Protein AF-A0A453DZQ3-F1 (afdb_monomer_lite)

pLDDT: mean 75.47, std 20.3, range [40.22, 96.12]

Structure (mmCIF, N/CA/C/O backbone):
data_AF-A0A453DZQ3-F1
#
_entry.id   AF-A0A453DZQ3-F1
#
loop_
_atom_site.group_PDB
_atom_site.id
_atom_site.type_symbol
_atom_site.label_atom_id
_atom_site.label_alt_id
_atom_site.label_comp_id
_atom_site.label_asym_id
_atom_site.label_entity_id
_atom_site.label_seq_id
_atom_site.pdbx_PDB_ins_code
_atom_site.Cartn_x
_atom_site.Cartn_y
_atom_site.Cartn_z
_atom_site.occupancy
_atom_site.B_iso_or_equiv
_atom_site.auth_seq_id
_atom_site.auth_comp_id
_atom_site.auth_asym_id
_atom_site.auth_atom_id
_atom_site.pdbx_PDB_model_num
ATOM 1 N N . THR A 1 1 ? -13.827 14.525 26.968 1.00 48.59 1 THR A N 1
ATOM 2 C CA . THR A 1 1 ? -12.854 14.523 25.855 1.00 48.59 1 THR A CA 1
ATOM 3 C C . THR A 1 1 ? -13.469 13.761 24.699 1.00 48.59 1 THR A C 1
ATOM 5 O O . THR A 1 1 ? -13.867 12.620 24.885 1.00 48.59 1 THR A O 1
ATOM 8 N N . VAL A 1 2 ? -13.654 14.391 23.537 1.00 53.94 2 VAL A N 1
ATOM 9 C CA . V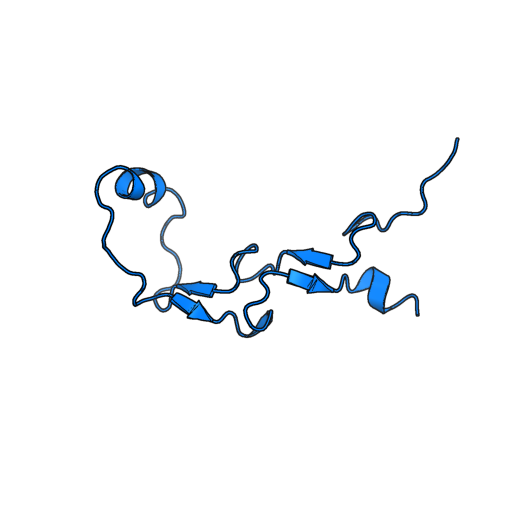AL A 1 2 ? -14.173 13.689 22.352 1.00 53.94 2 VAL A CA 1
ATOM 10 C C . VAL A 1 2 ? -13.012 12.905 21.750 1.00 53.94 2 VAL A C 1
ATOM 12 O O . VAL A 1 2 ? -12.150 13.472 21.084 1.00 53.94 2 VAL A O 1
ATOM 15 N N . SER A 1 3 ? -12.939 11.609 22.043 1.00 64.88 3 SER A N 1
ATOM 16 C CA . SER A 1 3 ? -12.022 10.716 21.344 1.00 64.88 3 SER A CA 1
ATOM 17 C C . SER A 1 3 ? -12.580 10.477 19.946 1.00 64.88 3 SER A C 1
ATOM 19 O O . SER A 1 3 ? -13.560 9.754 19.779 1.00 64.88 3 SER A O 1
ATOM 21 N N . LEU A 1 4 ? -11.968 11.098 18.938 1.00 70.75 4 LEU A N 1
ATOM 22 C CA . LEU A 1 4 ? -12.174 10.709 17.547 1.00 70.75 4 LEU A CA 1
ATOM 23 C C . LEU A 1 4 ? -11.734 9.243 17.449 1.00 70.75 4 LEU A C 1
ATOM 25 O O . LEU A 1 4 ? -10.550 8.943 17.600 1.00 70.75 4 LEU A O 1
ATOM 29 N N . ASN A 1 5 ? -12.688 8.319 17.306 1.00 81.06 5 ASN A N 1
ATOM 30 C CA . ASN A 1 5 ? -12.404 6.892 17.173 1.00 81.06 5 ASN A CA 1
ATOM 31 C C . ASN A 1 5 ? -11.769 6.636 15.797 1.00 81.06 5 ASN A C 1
ATOM 33 O O . ASN A 1 5 ? -12.435 6.242 14.842 1.00 81.06 5 ASN A O 1
ATOM 37 N N . MET A 1 6 ? -10.486 6.965 15.688 1.00 87.12 6 MET A N 1
ATOM 38 C CA . MET A 1 6 ? -9.684 6.843 14.482 1.00 87.12 6 MET A CA 1
ATOM 39 C C . MET A 1 6 ? -8.724 5.668 14.616 1.00 87.12 6 MET A C 1
ATOM 41 O O . MET A 1 6 ? -8.233 5.349 15.703 1.00 87.12 6 MET A O 1
ATOM 45 N N . CYS A 1 7 ? -8.427 5.020 13.493 1.00 91.12 7 CYS A N 1
ATOM 46 C CA . CYS A 1 7 ? -7.445 3.949 13.482 1.00 91.12 7 CYS A CA 1
ATOM 47 C C . CYS A 1 7 ? -6.057 4.531 13.760 1.00 91.12 7 CYS A C 1
ATOM 49 O O . CYS A 1 7 ? -5.620 5.465 13.094 1.00 91.12 7 CYS A O 1
ATOM 51 N N . LYS A 1 8 ? -5.315 3.940 14.700 1.00 90.62 8 LYS A N 1
ATOM 52 C CA . LYS A 1 8 ? -3.967 4.414 15.054 1.00 90.62 8 LYS A CA 1
ATOM 53 C C . LYS A 1 8 ? -2.960 4.292 13.906 1.00 90.62 8 LYS A C 1
ATOM 55 O O . LYS A 1 8 ? -1.951 4.985 13.920 1.00 90.62 8 LYS A O 1
ATOM 60 N N . ARG A 1 9 ? -3.219 3.423 12.919 1.00 91.19 9 ARG A N 1
ATOM 61 C CA . ARG A 1 9 ? -2.342 3.235 11.751 1.00 91.19 9 ARG A CA 1
ATOM 62 C C . ARG A 1 9 ? -2.632 4.169 10.585 1.00 91.19 9 ARG A C 1
ATOM 64 O O . ARG A 1 9 ? -1.697 4.582 9.913 1.00 91.19 9 ARG A O 1
ATOM 71 N N . CYS A 1 10 ? -3.901 4.441 10.290 1.00 93.75 10 CYS A N 1
ATOM 72 C CA . CYS A 1 10 ? -4.291 5.189 9.087 1.00 93.75 10 CYS A CA 1
ATOM 73 C C . CYS A 1 10 ? -5.150 6.424 9.372 1.00 93.75 10 CYS A C 1
ATOM 75 O O . CYS A 1 10 ? -5.679 7.015 8.433 1.00 93.75 10 CYS A O 1
ATOM 77 N N . GLY A 1 11 ? -5.362 6.762 10.644 1.00 90.75 11 GLY A N 1
ATOM 78 C CA . GLY A 1 11 ? -6.339 7.763 11.046 1.00 90.75 11 GLY A CA 1
ATOM 79 C C . GLY A 1 11 ? -7.735 7.399 10.542 1.00 90.75 11 GLY A C 1
ATOM 80 O O . GLY A 1 11 ? -8.210 6.269 10.692 1.00 90.75 11 GLY A O 1
ATOM 81 N N . ASP A 1 12 ? -8.365 8.363 9.896 1.00 90.50 12 ASP A N 1
ATOM 82 C CA . ASP A 1 12 ? -9.659 8.291 9.224 1.00 90.50 12 ASP A CA 1
ATOM 83 C C . ASP A 1 12 ? -9.576 7.910 7.735 1.00 90.50 12 ASP A C 1
ATOM 85 O O . ASP A 1 12 ? -10.580 7.502 7.154 1.00 90.50 12 ASP A O 1
ATOM 89 N N . LEU A 1 13 ? -8.386 7.946 7.123 1.00 91.00 13 LEU A N 1
ATOM 90 C CA . LEU A 1 13 ? -8.202 7.728 5.679 1.00 91.00 13 LEU A CA 1
ATOM 91 C C . LEU A 1 13 ? -8.509 6.298 5.218 1.00 91.00 13 LEU A C 1
ATOM 93 O O . LEU A 1 13 ? -8.750 6.068 4.033 1.00 91.00 13 LEU A O 1
ATOM 97 N N . ARG A 1 14 ? -8.439 5.315 6.129 1.00 92.19 14 ARG A N 1
ATOM 98 C CA . ARG A 1 14 ? -8.619 3.866 5.861 1.00 92.19 14 ARG A CA 1
ATOM 99 C C . ARG A 1 14 ? -7.685 3.282 4.792 1.00 92.19 14 ARG A C 1
ATOM 101 O O . ARG A 1 14 ? -7.833 2.124 4.402 1.00 92.19 14 ARG A O 1
ATOM 108 N N . MET A 1 15 ? -6.688 4.048 4.367 1.00 95.00 15 MET A N 1
ATOM 109 C CA . MET A 1 15 ? -5.670 3.688 3.389 1.00 95.00 15 MET A CA 1
ATOM 110 C C . MET A 1 15 ? -4.295 4.021 3.967 1.00 95.00 15 MET A C 1
ATOM 112 O O . MET A 1 15 ? -4.145 4.983 4.715 1.00 95.00 15 MET A O 1
ATOM 116 N N . VAL A 1 16 ? -3.286 3.241 3.601 1.00 95.50 16 VAL A N 1
ATOM 117 C CA . VAL A 1 16 ? -1.885 3.460 3.973 1.00 95.50 16 VAL A CA 1
ATOM 118 C C . VAL A 1 16 ? -1.017 3.485 2.721 1.00 95.50 16 VAL A C 1
ATOM 120 O O . VAL A 1 16 ? -1.338 2.841 1.717 1.00 95.50 16 VAL A O 1
ATOM 123 N N . ALA A 1 17 ? 0.094 4.220 2.766 1.00 95.75 17 ALA A N 1
ATOM 124 C CA . ALA A 1 17 ? 1.069 4.201 1.683 1.00 95.75 17 ALA A CA 1
ATOM 125 C C . ALA A 1 17 ? 1.610 2.777 1.486 1.00 95.75 17 ALA A C 1
ATOM 127 O O . ALA A 1 17 ? 1.886 2.048 2.442 1.00 95.75 17 ALA A O 1
ATOM 128 N N . CYS A 1 18 ? 1.763 2.360 0.232 1.00 95.56 18 CYS A N 1
ATOM 129 C CA . CYS A 1 18 ? 2.374 1.080 -0.083 1.00 95.56 18 CYS A CA 1
ATOM 130 C C . CYS A 1 18 ? 3.830 1.105 0.376 1.00 95.56 18 CYS A C 1
ATOM 132 O O . CYS A 1 18 ? 4.625 1.895 -0.127 1.00 95.56 18 CYS A O 1
ATOM 134 N N . SER A 1 19 ? 4.198 0.207 1.287 1.00 92.81 19 SER A N 1
ATOM 135 C CA . SER A 1 19 ? 5.553 0.177 1.843 1.00 92.81 19 SER A CA 1
ATOM 136 C C . SER A 1 19 ? 6.646 -0.154 0.822 1.00 92.81 19 SER A C 1
ATOM 138 O O . SER A 1 19 ? 7.804 0.167 1.054 1.00 92.81 19 SER A O 1
ATOM 140 N N . GLN A 1 20 ? 6.294 -0.768 -0.313 1.00 91.12 20 GLN A N 1
ATOM 141 C CA . GLN A 1 20 ? 7.262 -1.147 -1.345 1.00 91.12 20 GLN A CA 1
ATOM 142 C C . GLN A 1 20 ? 7.617 0.023 -2.269 1.00 91.12 20 GLN A C 1
ATOM 144 O O . GLN A 1 20 ? 8.789 0.267 -2.522 1.00 91.12 20 GLN A O 1
ATOM 149 N N . CYS A 1 21 ? 6.615 0.747 -2.772 1.00 93.81 21 CYS A N 1
ATOM 150 C CA . CYS A 1 21 ? 6.826 1.891 -3.666 1.00 93.81 21 CYS A CA 1
ATOM 151 C C . CYS A 1 21 ? 6.735 3.242 -2.948 1.00 93.81 21 CYS A C 1
ATOM 153 O O . CYS A 1 21 ? 6.664 4.270 -3.608 1.00 93.81 21 CYS A O 1
ATOM 155 N N . LYS A 1 22 ? 6.632 3.244 -1.614 1.00 92.69 22 LYS A N 1
ATOM 156 C CA . LYS A 1 22 ? 6.547 4.439 -0.760 1.00 92.69 22 LYS A CA 1
ATOM 157 C C . LYS A 1 22 ? 5.518 5.484 -1.226 1.00 92.69 22 LYS A C 1
ATOM 159 O O . LYS A 1 22 ? 5.761 6.676 -1.128 1.00 92.69 22 LYS A O 1
ATOM 164 N N . GLY A 1 23 ? 4.372 5.048 -1.750 1.00 93.25 23 GLY A N 1
ATOM 165 C CA . GLY A 1 23 ? 3.340 5.967 -2.257 1.00 93.25 23 GLY A CA 1
ATOM 166 C C . GLY A 1 23 ? 3.363 6.243 -3.763 1.00 93.25 23 GLY A C 1
ATOM 167 O O . GLY A 1 23 ? 2.346 6.680 -4.286 1.00 93.25 23 GLY A O 1
ATOM 168 N N . VAL A 1 24 ? 4.447 5.924 -4.479 1.00 94.12 24 VAL A N 1
ATOM 169 C CA . VAL A 1 24 ? 4.625 6.320 -5.894 1.00 94.12 24 VAL A CA 1
ATOM 170 C C . VAL A 1 24 ? 3.757 5.506 -6.863 1.00 94.12 24 VAL A C 1
ATOM 172 O O . VAL A 1 24 ? 3.247 6.028 -7.844 1.00 94.12 24 VAL A O 1
ATOM 175 N N . GLY A 1 25 ? 3.569 4.210 -6.602 1.00 92.19 25 GLY A N 1
ATOM 176 C CA . GLY A 1 25 ? 2.875 3.293 -7.517 1.00 92.19 25 GLY A CA 1
ATOM 177 C C . GLY A 1 25 ? 3.800 2.594 -8.521 1.00 92.19 25 GLY A C 1
ATOM 178 O O . GLY A 1 25 ? 3.383 1.661 -9.199 1.00 92.19 25 GLY A O 1
ATOM 179 N N . SER A 1 26 ? 5.082 2.934 -8.551 1.00 90.12 26 SER A N 1
ATOM 180 C CA . SER A 1 26 ? 6.100 2.255 -9.354 1.00 90.12 26 SER A CA 1
ATOM 181 C C . SER A 1 26 ? 7.364 1.995 -8.535 1.00 90.12 26 SER A C 1
ATOM 183 O O . SER A 1 26 ? 7.549 2.545 -7.449 1.00 90.12 26 SER A O 1
ATOM 185 N N . VAL A 1 27 ? 8.204 1.085 -9.014 1.00 88.75 27 VAL A N 1
ATOM 186 C CA . VAL A 1 27 ? 9.509 0.749 -8.436 1.00 88.75 27 VAL A CA 1
ATOM 187 C C . VAL A 1 27 ? 10.555 0.789 -9.542 1.00 88.75 27 VAL A C 1
ATOM 189 O O . VAL A 1 27 ? 10.267 0.397 -10.671 1.00 88.75 27 VAL A O 1
ATOM 192 N N . ARG A 1 28 ? 11.772 1.246 -9.238 1.00 82.31 28 ARG A N 1
ATOM 193 C CA . ARG A 1 28 ? 12.874 1.199 -10.206 1.00 82.31 28 ARG A CA 1
ATOM 194 C C . ARG A 1 28 ? 13.260 -0.261 -10.478 1.00 82.31 28 ARG A C 1
ATOM 196 O O . ARG A 1 28 ? 13.431 -1.058 -9.555 1.00 82.31 28 ARG A O 1
ATOM 203 N N . LYS A 1 29 ? 13.338 -0.626 -11.754 1.00 69.19 29 LYS A N 1
ATOM 204 C CA . LYS A 1 29 ? 13.624 -1.959 -12.278 1.00 69.19 29 LYS A CA 1
ATOM 205 C C . LYS A 1 29 ? 15.137 -2.110 -12.403 1.00 69.19 29 LYS A C 1
ATOM 207 O O . LYS A 1 29 ? 15.700 -1.933 -13.471 1.00 69.19 29 LYS A O 1
ATOM 212 N N . GLY A 1 30 ? 15.789 -2.440 -11.293 1.00 60.16 30 GLY A N 1
ATOM 213 C CA . GLY A 1 30 ? 17.216 -2.747 -11.281 1.00 60.16 30 GLY A CA 1
ATOM 214 C C . GLY A 1 30 ? 17.863 -2.448 -9.936 1.00 60.16 30 GLY A C 1
ATOM 215 O O . GLY A 1 30 ? 17.852 -1.310 -9.489 1.00 60.16 30 GLY A O 1
ATOM 216 N N . GLY A 1 31 ? 18.450 -3.480 -9.328 1.00 49.66 31 GLY A N 1
ATOM 217 C CA . GLY A 1 31 ? 19.511 -3.331 -8.334 1.00 49.66 31 GLY A CA 1
ATOM 218 C C . GLY A 1 31 ? 19.067 -3.076 -6.898 1.00 49.66 31 GLY A C 1
ATOM 219 O O . GLY A 1 31 ? 18.660 -1.990 -6.508 1.00 49.66 31 GLY A O 1
ATOM 220 N N . THR A 1 32 ? 19.240 -4.106 -6.083 1.00 54.84 32 THR A N 1
ATOM 221 C CA . THR A 1 32 ? 19.450 -4.037 -4.637 1.00 54.84 32 THR A CA 1
ATOM 222 C C . THR A 1 32 ? 20.396 -2.896 -4.225 1.00 54.84 32 THR A C 1
ATOM 224 O O . THR A 1 32 ? 21.491 -2.798 -4.762 1.00 54.84 32 THR A O 1
ATOM 227 N N . PHE A 1 33 ? 19.989 -2.110 -3.221 1.00 50.75 33 PHE A N 1
ATOM 228 C CA . PHE A 1 33 ? 20.821 -1.210 -2.406 1.00 50.75 33 PHE A CA 1
ATOM 229 C C . PHE A 1 33 ? 21.788 -0.268 -3.145 1.00 50.75 33 PHE A C 1
ATOM 231 O O . PHE A 1 33 ? 22.989 -0.505 -3.175 1.00 50.75 33 PHE A O 1
ATOM 238 N N . THR A 1 34 ? 21.312 0.909 -3.550 1.00 49.38 34 THR A N 1
ATOM 239 C CA . THR A 1 34 ? 22.180 2.094 -3.629 1.00 49.38 34 THR A CA 1
ATOM 240 C C . THR A 1 34 ? 21.445 3.314 -3.091 1.00 49.38 3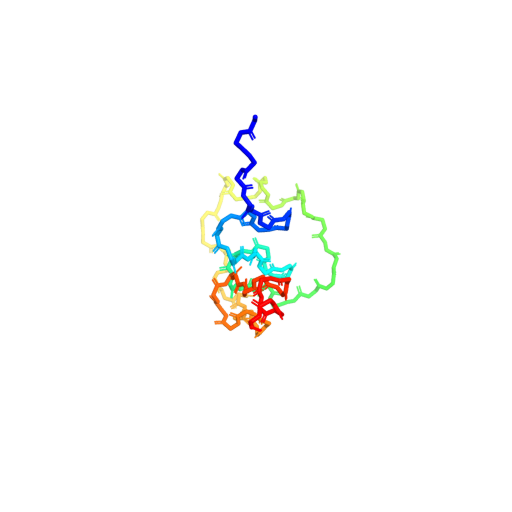4 THR A C 1
ATOM 242 O O . THR A 1 34 ? 20.538 3.838 -3.725 1.00 49.38 34 THR A O 1
ATOM 245 N N . PHE A 1 35 ? 21.831 3.701 -1.872 1.00 45.88 35 PHE A N 1
ATOM 246 C CA . PHE A 1 35 ? 21.917 5.078 -1.382 1.00 45.88 35 PHE A CA 1
ATOM 247 C C . PHE A 1 35 ? 20.804 6.040 -1.821 1.00 45.88 35 PHE A C 1
ATOM 249 O O . PHE A 1 35 ? 20.953 6.794 -2.779 1.00 45.88 35 PHE A O 1
ATOM 256 N N . GLY A 1 36 ? 19.733 6.100 -1.025 1.00 46.56 36 GLY A N 1
ATOM 257 C CA . GLY A 1 36 ? 18.713 7.152 -1.085 1.00 46.56 36 GLY A CA 1
ATOM 258 C C . GLY A 1 36 ? 19.213 8.537 -0.652 1.00 46.56 36 GLY A C 1
ATOM 259 O O . GLY A 1 36 ? 18.550 9.168 0.156 1.00 46.56 36 GLY A O 1
ATOM 260 N N . MET A 1 37 ? 20.385 8.967 -1.128 1.00 45.97 37 MET A N 1
ATOM 261 C CA . MET A 1 37 ? 20.945 10.304 -0.878 1.00 45.97 37 MET A CA 1
ATOM 262 C C . MET A 1 37 ? 21.750 10.898 -2.047 1.00 45.97 37 MET A C 1
ATOM 264 O O . MET A 1 37 ? 22.125 12.060 -1.967 1.00 45.97 37 MET A O 1
ATOM 268 N N . LEU A 1 38 ? 22.030 10.157 -3.131 1.00 45.22 38 LEU A N 1
ATOM 269 C CA . LEU A 1 38 ? 22.749 10.725 -4.288 1.00 45.22 38 LEU A CA 1
ATOM 270 C C . LEU A 1 38 ? 21.834 11.164 -5.441 1.00 45.22 38 LEU A C 1
ATOM 272 O O . LEU A 1 38 ? 22.279 11.925 -6.295 1.00 45.22 38 LEU A O 1
ATOM 276 N N . GLU A 1 39 ? 20.569 10.731 -5.473 1.00 46.44 39 GLU A N 1
ATOM 277 C CA . GLU A 1 39 ? 19.649 11.125 -6.552 1.00 46.44 39 GLU A CA 1
ATOM 278 C C . GLU A 1 39 ? 19.096 12.544 -6.410 1.00 46.44 39 GLU A C 1
ATOM 280 O O . GLU A 1 39 ? 18.979 13.219 -7.428 1.00 46.44 39 GLU A O 1
ATOM 285 N N . ASP A 1 40 ? 18.870 13.046 -5.190 1.00 49.09 40 ASP A N 1
ATOM 286 C CA . ASP A 1 40 ? 18.368 14.418 -4.998 1.00 49.09 40 ASP A CA 1
ATOM 287 C C . ASP A 1 40 ? 19.354 15.485 -5.522 1.00 49.09 40 ASP A C 1
ATOM 289 O O . ASP A 1 40 ? 18.962 16.599 -5.859 1.00 49.09 40 ASP A O 1
ATOM 293 N N . ILE A 1 41 ? 20.649 15.152 -5.627 1.00 48.72 41 ILE A N 1
ATOM 294 C CA . ILE A 1 41 ? 21.688 16.070 -6.120 1.00 48.72 41 ILE A CA 1
ATOM 295 C C . ILE A 1 41 ? 21.765 16.047 -7.659 1.00 48.72 41 ILE A C 1
ATOM 297 O O . ILE A 1 41 ? 22.087 17.060 -8.277 1.00 48.72 41 ILE A O 1
ATOM 301 N N . TYR A 1 42 ? 21.438 14.916 -8.296 1.00 46.72 42 TYR A N 1
ATOM 302 C CA . TYR A 1 42 ? 21.453 14.791 -9.760 1.00 46.72 42 TYR A CA 1
ATOM 303 C C . TYR A 1 42 ? 20.156 15.300 -10.407 1.00 46.72 42 TYR A C 1
ATOM 305 O O . TYR A 1 42 ? 20.190 15.857 -11.505 1.00 46.72 42 TYR A O 1
ATOM 313 N N . GLU A 1 43 ? 19.024 15.195 -9.704 1.00 45.94 43 GLU A N 1
ATOM 314 C CA . GLU A 1 43 ? 17.710 15.656 -10.178 1.00 45.94 43 GLU A CA 1
ATOM 315 C C . GLU A 1 43 ? 17.630 17.189 -10.362 1.00 45.94 43 GLU A C 1
ATOM 317 O O . GLU A 1 43 ? 16.747 17.687 -11.055 1.00 45.94 43 GLU A O 1
ATOM 322 N N . SER A 1 44 ? 18.609 17.941 -9.842 1.00 48.53 44 SER A N 1
ATOM 323 C CA . SER A 1 44 ? 18.730 19.393 -10.045 1.00 48.53 44 SER A CA 1
ATOM 324 C C . SER A 1 44 ? 19.451 19.795 -11.351 1.00 48.53 44 SER A C 1
ATOM 326 O O . SER A 1 44 ? 19.411 20.964 -11.728 1.00 48.53 44 SER A O 1
ATOM 328 N N . LEU A 1 45 ? 20.109 18.863 -12.066 1.00 46.34 45 LEU A N 1
ATOM 329 C CA . LEU A 1 45 ? 20.947 19.185 -13.242 1.00 46.34 45 LEU A CA 1
ATOM 330 C C . LEU A 1 45 ? 20.567 18.505 -14.565 1.00 46.34 45 LEU A C 1
ATOM 332 O O . LEU A 1 45 ? 21.195 18.793 -15.583 1.00 46.34 45 LEU A O 1
ATOM 336 N N . GLY A 1 46 ? 19.566 17.631 -14.606 1.00 40.22 46 GLY A N 1
ATOM 337 C CA . GLY A 1 46 ? 19.310 16.878 -15.833 1.00 40.22 46 GLY A CA 1
ATOM 338 C C . GLY A 1 46 ? 17.957 16.207 -15.857 1.00 40.22 46 GLY A C 1
ATOM 339 O O . GLY A 1 46 ? 17.858 14.987 -15.726 1.00 40.22 46 GLY A O 1
ATOM 340 N N . ALA A 1 47 ? 16.916 17.008 -16.087 1.00 49.41 47 ALA A N 1
ATOM 341 C CA . ALA A 1 47 ? 15.731 16.513 -16.771 1.00 49.41 47 ALA A CA 1
ATOM 342 C C . ALA A 1 47 ? 16.180 15.639 -17.963 1.00 49.41 47 ALA A C 1
ATOM 344 O O . ALA A 1 47 ? 17.122 16.008 -18.654 1.00 49.41 47 ALA A O 1
ATOM 345 N N . GLU A 1 48 ? 15.511 14.503 -18.186 1.00 44.88 48 GLU A N 1
ATOM 346 C CA . GLU A 1 48 ? 15.688 13.587 -19.336 1.00 44.88 48 GLU A CA 1
ATOM 347 C C . GLU A 1 48 ? 16.523 12.305 -19.156 1.00 44.88 48 GLU A C 1
ATOM 349 O O . GLU A 1 48 ? 16.900 11.682 -20.148 1.00 44.88 48 GLU A O 1
ATOM 354 N N . THR A 1 49 ? 16.709 11.772 -17.942 1.00 46.06 49 THR A N 1
ATOM 355 C CA . THR A 1 49 ? 17.130 10.360 -17.823 1.00 46.06 49 THR A CA 1
ATOM 356 C C . THR A 1 4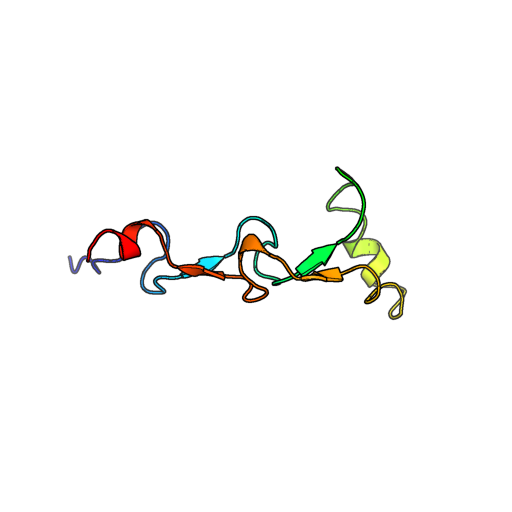9 ? 16.173 9.512 -16.971 1.00 46.06 49 THR A C 1
ATOM 358 O O . THR A 1 49 ? 16.080 9.662 -15.760 1.00 46.06 49 THR A O 1
ATOM 361 N N . LYS A 1 50 ? 15.531 8.532 -17.636 1.00 50.62 50 LYS A N 1
ATOM 362 C CA . LYS A 1 50 ? 15.005 7.259 -17.077 1.00 50.62 50 LYS A CA 1
ATOM 363 C C . LYS A 1 50 ? 13.552 7.194 -16.572 1.00 50.62 50 LYS A C 1
ATOM 365 O O . LYS A 1 50 ? 13.270 6.531 -15.578 1.00 50.62 50 LYS A O 1
ATOM 370 N N . ALA A 1 51 ? 12.582 7.666 -17.358 1.00 51.75 51 ALA A N 1
ATOM 371 C CA . ALA A 1 51 ? 11.236 7.063 -17.298 1.00 51.75 51 ALA A CA 1
ATOM 372 C C . ALA A 1 51 ? 11.245 5.562 -17.698 1.00 51.75 51 ALA A C 1
ATOM 374 O O . ALA A 1 51 ? 10.323 4.820 -17.368 1.00 51.75 51 ALA A O 1
ATOM 375 N N . ALA A 1 52 ? 12.304 5.106 -18.382 1.00 56.12 52 ALA A N 1
ATOM 376 C CA . ALA A 1 52 ? 12.450 3.753 -18.923 1.00 56.12 52 ALA A CA 1
ATOM 377 C C . ALA A 1 52 ? 12.626 2.642 -17.869 1.00 56.12 52 ALA A C 1
ATOM 379 O O . ALA A 1 52 ? 12.346 1.482 -18.166 1.00 56.12 52 ALA A O 1
ATOM 380 N N . ASP A 1 53 ? 13.020 2.977 -16.636 1.00 71.25 53 ASP A N 1
ATOM 381 C CA . ASP A 1 53 ? 13.323 1.974 -15.608 1.00 71.25 53 ASP A CA 1
ATOM 382 C C . ASP A 1 53 ? 12.236 1.855 -14.531 1.00 71.25 53 ASP A C 1
ATOM 384 O O . ASP A 1 53 ? 12.431 1.155 -13.544 1.00 71.25 53 ASP A O 1
ATOM 388 N N . LEU A 1 54 ? 11.076 2.503 -14.662 1.00 80.19 54 LEU A N 1
ATOM 389 C CA . LEU A 1 54 ? 10.003 2.383 -13.668 1.00 80.19 54 LEU A CA 1
ATOM 390 C C . LEU A 1 54 ? 9.059 1.225 -14.012 1.00 80.19 54 LEU A C 1
ATOM 392 O O . LEU A 1 54 ? 8.287 1.278 -14.965 1.00 80.19 54 LEU A O 1
ATOM 396 N N . ALA A 1 55 ? 9.081 0.174 -13.195 1.00 88.94 55 ALA A N 1
ATOM 397 C CA . ALA A 1 55 ? 8.123 -0.922 -13.265 1.00 88.94 55 ALA A CA 1
ATOM 398 C C . ALA A 1 55 ? 6.897 -0.640 -12.377 1.00 88.94 55 ALA A C 1
ATOM 400 O O . ALA A 1 55 ? 7.046 -0.102 -11.275 1.00 88.94 55 ALA A O 1
ATOM 401 N N . PRO A 1 56 ? 5.680 -1.038 -12.790 1.00 91.94 56 PRO A N 1
ATOM 402 C CA . PRO A 1 56 ? 4.495 -0.905 -11.950 1.00 91.94 56 PRO A CA 1
ATOM 403 C C . PRO A 1 56 ? 4.664 -1.691 -10.646 1.00 91.94 56 PRO A C 1
ATOM 405 O O . PRO A 1 56 ? 5.091 -2.848 -10.641 1.00 91.94 56 PRO A O 1
ATOM 408 N N . CYS A 1 57 ? 4.303 -1.079 -9.517 1.00 93.38 57 CYS A N 1
ATOM 409 C CA . CYS A 1 57 ? 4.360 -1.760 -8.232 1.00 93.38 57 CYS A CA 1
ATOM 410 C C . CYS A 1 57 ? 3.239 -2.803 -8.163 1.00 93.38 57 CYS A C 1
ATOM 412 O O . CYS A 1 57 ? 2.070 -2.464 -7.957 1.00 93.38 57 CYS A O 1
ATOM 414 N N . SER A 1 58 ? 3.598 -4.079 -8.292 1.00 94.00 58 SER A N 1
ATOM 415 C CA . SER A 1 58 ? 2.654 -5.200 -8.244 1.00 94.00 58 SER A CA 1
ATOM 416 C C . SER A 1 58 ? 1.907 -5.283 -6.909 1.00 94.00 58 SER A C 1
ATOM 418 O O . SER A 1 58 ? 0.703 -5.540 -6.902 1.00 94.00 58 SER A O 1
ATOM 420 N N . LYS A 1 59 ? 2.572 -4.966 -5.786 1.00 94.12 59 LYS A N 1
ATOM 421 C CA . LYS A 1 59 ? 1.977 -5.012 -4.440 1.00 94.12 59 LYS A CA 1
ATOM 422 C C . LYS A 1 59 ? 0.756 -4.107 -4.296 1.00 94.12 59 LYS A C 1
ATOM 424 O O . LYS A 1 59 ? -0.259 -4.540 -3.765 1.00 94.12 59 LYS A O 1
ATOM 429 N N . CYS A 1 60 ? 0.835 -2.867 -4.776 1.00 96.00 60 CYS A N 1
ATOM 430 C CA . CYS A 1 60 ? -0.295 -1.929 -4.739 1.00 96.00 60 CYS A CA 1
ATOM 431 C C . CYS A 1 60 ? -1.036 -1.805 -6.072 1.00 96.00 60 CYS A C 1
ATOM 433 O O . CYS A 1 60 ? -1.925 -0.960 -6.189 1.00 96.00 60 CYS A O 1
ATOM 435 N N . ARG A 1 61 ? -0.677 -2.622 -7.072 1.00 95.12 61 ARG A N 1
ATOM 436 C CA . ARG A 1 61 ? -1.216 -2.567 -8.440 1.00 95.12 61 ARG A CA 1
ATOM 437 C C . ARG A 1 61 ? -1.184 -1.143 -9.001 1.00 95.12 61 ARG A C 1
ATOM 439 O O . ARG A 1 61 ? -2.200 -0.610 -9.436 1.00 95.12 61 ARG A O 1
ATOM 446 N N . SER A 1 62 ? -0.028 -0.504 -8.871 1.00 93.81 62 SER A N 1
ATOM 447 C CA . SER A 1 62 ? 0.227 0.877 -9.297 1.00 93.81 62 SER A CA 1
ATOM 448 C C . SER A 1 62 ? -0.578 1.985 -8.611 1.00 93.81 62 SER A C 1
ATOM 450 O O . SER A 1 62 ? -0.500 3.136 -9.023 1.00 93.81 62 SER A O 1
ATOM 452 N N . LYS A 1 63 ? -1.321 1.696 -7.536 1.00 95.31 63 LYS A N 1
ATOM 453 C CA . LYS A 1 63 ? -2.120 2.717 -6.830 1.00 95.31 63 LYS A CA 1
ATOM 454 C C . LY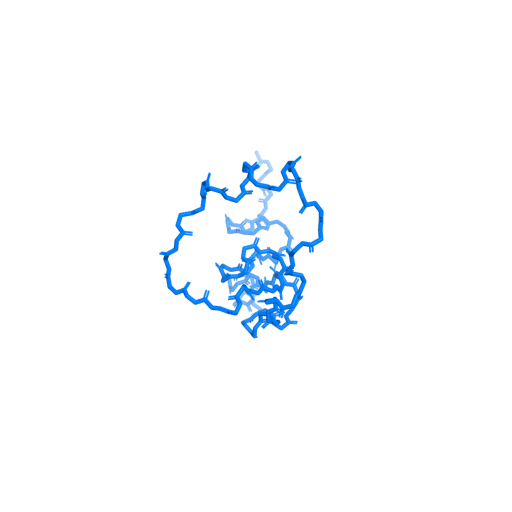S A 1 63 ? -1.328 3.570 -5.840 1.00 95.31 63 LYS A C 1
ATOM 456 O O . LYS A 1 63 ? -1.878 4.531 -5.306 1.00 95.31 63 LYS A O 1
ATOM 461 N N . GLY A 1 64 ? -0.123 3.142 -5.470 1.00 95.75 64 GLY A N 1
ATOM 462 C CA . GLY A 1 64 ? 0.690 3.773 -4.425 1.00 95.75 64 GLY A CA 1
ATOM 463 C C . GLY A 1 64 ? 0.199 3.534 -2.993 1.00 95.75 64 GLY A C 1
ATOM 464 O O . GLY A 1 64 ? 0.936 3.770 -2.043 1.00 95.75 64 GLY A O 1
ATOM 465 N N . ARG A 1 65 ? -1.012 3.003 -2.805 1.00 96.12 65 ARG A N 1
ATOM 466 C CA . ARG A 1 65 ? -1.661 2.820 -1.501 1.00 96.12 65 ARG A CA 1
ATOM 467 C C . ARG A 1 65 ? -2.349 1.470 -1.385 1.00 96.12 65 ARG A C 1
ATOM 469 O O . ARG A 1 65 ? -2.716 0.858 -2.388 1.00 96.12 65 ARG A O 1
ATOM 476 N N . LEU A 1 66 ? -2.544 1.039 -0.150 1.00 95.25 66 LEU A N 1
ATOM 477 C CA . LEU A 1 66 ? -3.222 -0.196 0.225 1.00 95.25 66 LEU A CA 1
ATOM 478 C C . LEU A 1 66 ? -4.293 0.115 1.276 1.00 95.25 66 LEU A C 1
ATOM 480 O O . LEU A 1 66 ? -4.135 1.087 2.016 1.00 95.25 66 LEU A O 1
ATOM 484 N N . PRO A 1 67 ? -5.384 -0.662 1.351 1.00 94.56 67 PRO A N 1
ATOM 485 C CA . PRO A 1 67 ? -6.335 -0.529 2.447 1.00 94.56 67 PRO A CA 1
ATOM 486 C C . PRO A 1 67 ? -5.643 -0.808 3.783 1.00 94.56 67 PRO A C 1
ATOM 488 O O . PRO A 1 67 ? -4.754 -1.656 3.868 1.00 94.56 67 PRO A O 1
ATOM 491 N N . CYS A 1 68 ? -6.048 -0.095 4.831 1.00 94.88 68 CYS A N 1
ATOM 492 C CA . CYS A 1 68 ? -5.554 -0.366 6.172 1.00 94.88 68 CYS A CA 1
ATOM 493 C C . CYS A 1 68 ? -6.050 -1.740 6.632 1.00 94.88 68 CYS A C 1
ATOM 495 O O . CYS A 1 68 ? -7.254 -1.962 6.761 1.00 94.88 68 CYS A O 1
ATOM 497 N N . GLU A 1 69 ? -5.124 -2.656 6.902 1.00 91.50 69 GLU A N 1
ATOM 498 C CA . GLU A 1 69 ? -5.459 -4.021 7.317 1.00 91.50 69 GLU A CA 1
ATOM 499 C C . GLU A 1 69 ? -6.215 -4.067 8.647 1.00 91.50 69 GLU A C 1
ATOM 501 O O . GLU A 1 69 ? -7.061 -4.935 8.836 1.00 91.50 69 GLU A O 1
ATOM 506 N N . GLU A 1 70 ? -5.945 -3.133 9.564 1.00 89.75 70 GLU A N 1
ATOM 507 C CA . GLU A 1 70 ? -6.688 -3.039 10.825 1.00 89.75 70 GLU A CA 1
ATOM 508 C C . GLU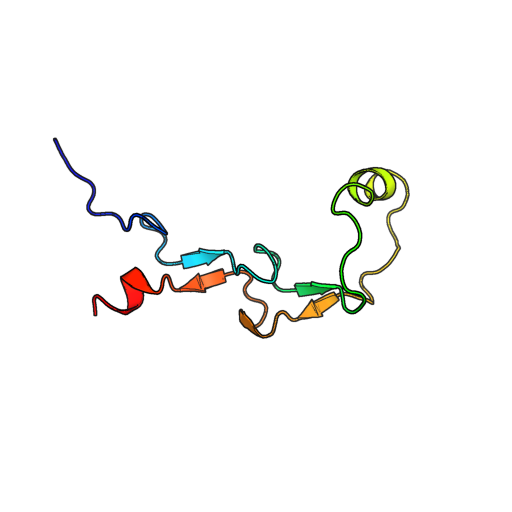 A 1 70 ? -8.140 -2.632 10.573 1.00 89.75 70 GLU A C 1
ATOM 510 O O . GLU A 1 70 ? -9.049 -3.268 11.092 1.00 89.75 70 GLU A O 1
ATOM 515 N N . CYS A 1 71 ? -8.384 -1.649 9.703 1.00 91.50 71 CYS A N 1
ATOM 516 C CA . CYS A 1 71 ? -9.746 -1.251 9.342 1.00 91.50 71 CYS A CA 1
ATOM 517 C C . CYS A 1 71 ? -10.475 -2.304 8.502 1.00 91.50 71 CYS A C 1
ATOM 519 O O . CYS A 1 71 ? -11.694 -2.400 8.581 1.00 91.50 71 CYS A O 1
ATOM 521 N N . ALA A 1 72 ? -9.756 -3.082 7.691 1.00 86.69 72 ALA A N 1
ATOM 522 C CA . ALA A 1 72 ? -10.351 -4.127 6.863 1.00 86.69 72 ALA A CA 1
ATOM 523 C C . ALA A 1 72 ? -10.837 -5.337 7.682 1.00 86.69 72 ALA A C 1
ATOM 525 O O . ALA A 1 72 ? -11.760 -6.022 7.245 1.00 86.69 72 ALA A O 1
ATOM 526 N N . LYS A 1 73 ? -10.221 -5.595 8.848 1.00 83.06 73 LYS A N 1
ATOM 527 C CA . LYS A 1 73 ? -10.586 -6.684 9.773 1.00 83.06 73 LYS A CA 1
ATOM 528 C C . LYS A 1 73 ? -11.799 -6.363 10.644 1.00 83.06 73 LYS A C 1
ATOM 530 O O . LYS A 1 73 ? -12.477 -7.284 11.074 1.00 83.06 73 LYS A O 1
ATOM 535 N N . VAL A 1 74 ? -12.066 -5.083 10.905 1.00 71.06 74 VAL A N 1
ATOM 536 C CA . VAL A 1 74 ? -13.192 -4.607 11.737 1.00 71.06 74 VAL A CA 1
ATOM 537 C C . VAL A 1 74 ? -14.476 -4.526 10.895 1.00 71.06 74 VAL A C 1
ATOM 539 O O . VAL A 1 74 ? -15.202 -3.538 10.933 1.00 71.06 74 VAL A O 1
ATOM 542 N N . ARG A 1 75 ? -14.712 -5.536 10.055 1.00 57.09 75 ARG A N 1
ATOM 543 C CA . ARG A 1 75 ? -15.922 -5.636 9.238 1.00 57.09 75 ARG A CA 1
ATOM 544 C C . ARG A 1 75 ? -17.023 -6.378 9.969 1.00 57.09 75 ARG A C 1
ATOM 546 O O . ARG A 1 75 ? -16.692 -7.385 10.627 1.00 57.09 75 ARG A O 1
#

Radius of gyration: 17.03 Å; chains: 1; bounding box: 39×26×45 Å

Sequence (75 aa):
TVSLNMCKRCGDLRMVACSQCKGVGSVRKGGTFTFGMLEDIYESLGAETKAADLAPCSKCRSKGRLPCEECAKVR

Organism: Aegilops tauschii 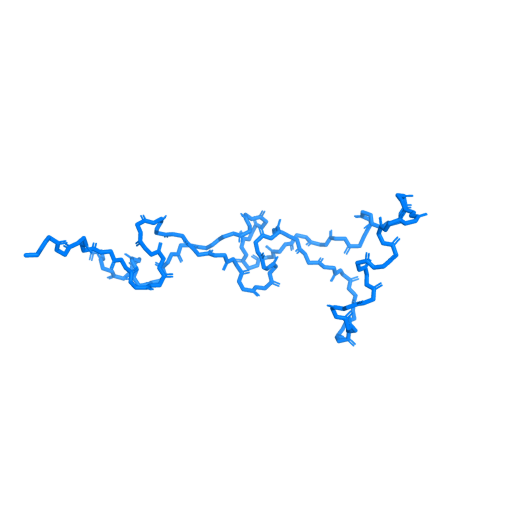subsp. strangulata (NCBI:txid200361)

Foldseek 3Di:
DDPPPADPQQGPPQKDFDPQVRQQQWDFADDDDDDPPPVVVVVVPDDDDDPPGTHGDPSVRSRRMDGDPVVVVVD

Secondary structure (DSSP, 8-state):
------BTTTBTS-EEE-TTTTTSSEEESS-S---TTSHHHHTTT-TTS-GGGEEE-TTTTTSSEEE-HHHHH--